Protein AF-A0A9X1ZF10-F1 (afdb_monomer_lite)

Radius of gyration: 17.62 Å; chains: 1; bounding box: 43×32×48 Å

pLDDT: mean 85.27, std 11.26, range [46.25, 98.25]

Structure (mmCIF, N/CA/C/O backbone):
data_AF-A0A9X1ZF10-F1
#
_entry.id   AF-A0A9X1ZF10-F1
#
loop_
_atom_site.group_PDB
_atom_site.id
_atom_site.type_symbol
_atom_site.label_atom_id
_atom_site.label_alt_id
_atom_site.label_comp_id
_atom_site.label_asym_id
_atom_site.label_entity_id
_atom_site.label_seq_id
_atom_site.pdbx_PDB_ins_code
_atom_site.Cartn_x
_atom_site.Cartn_y
_atom_site.Cartn_z
_atom_site.occupancy
_atom_site.B_iso_or_equiv
_atom_site.auth_seq_id
_atom_site.auth_comp_id
_atom_site.auth_asym_id
_atom_site.auth_atom_id
_atom_site.pdbx_PDB_model_num
ATOM 1 N N . MET A 1 1 ? 16.258 -14.616 -22.874 1.00 46.25 1 MET A N 1
ATOM 2 C CA . MET A 1 1 ? 15.932 -13.585 -21.873 1.00 46.25 1 MET A CA 1
ATOM 3 C C . MET A 1 1 ? 14.696 -14.076 -21.167 1.00 46.25 1 MET A C 1
ATOM 5 O O . MET A 1 1 ? 13.696 -14.271 -21.847 1.00 46.25 1 MET A O 1
ATOM 9 N N . ASP A 1 2 ? 14.789 -14.355 -19.871 1.00 54.66 2 ASP A N 1
ATOM 10 C CA . ASP A 1 2 ? 13.615 -14.694 -19.073 1.00 54.66 2 ASP A CA 1
ATOM 11 C C . ASP A 1 2 ? 12.713 -13.461 -19.046 1.00 54.66 2 ASP A C 1
ATOM 13 O O . ASP A 1 2 ? 13.038 -12.427 -18.465 1.00 54.66 2 ASP A O 1
ATOM 17 N N . THR A 1 3 ? 11.636 -13.515 -19.824 1.00 73.62 3 THR A N 1
ATOM 18 C CA . THR A 1 3 ? 10.728 -12.387 -19.992 1.00 73.62 3 THR A CA 1
ATOM 19 C C . THR A 1 3 ? 9.866 -12.269 -18.750 1.00 73.62 3 THR A C 1
ATOM 21 O O . THR A 1 3 ? 9.128 -13.199 -18.421 1.00 73.62 3 THR A O 1
ATOM 24 N N . ILE A 1 4 ? 9.932 -11.118 -18.087 1.00 83.00 4 ILE A N 1
ATOM 25 C CA . ILE A 1 4 ? 9.048 -10.788 -16.972 1.00 83.00 4 ILE A CA 1
ATOM 26 C C . ILE A 1 4 ? 7.598 -10.823 -17.482 1.00 83.00 4 ILE A C 1
ATOM 28 O O . ILE A 1 4 ? 7.283 -10.094 -18.432 1.00 83.00 4 ILE A O 1
ATOM 32 N N . PRO A 1 5 ? 6.712 -11.646 -16.891 1.00 82.94 5 PRO A N 1
ATOM 33 C CA . PRO A 1 5 ? 5.312 -11.678 -17.287 1.00 82.94 5 PRO A CA 1
ATOM 34 C C . PRO A 1 5 ? 4.647 -10.304 -17.151 1.00 82.94 5 PRO A C 1
ATOM 36 O O . PRO A 1 5 ? 4.963 -9.504 -16.269 1.00 82.94 5 PRO A O 1
ATOM 39 N N . GLU A 1 6 ? 3.703 -10.015 -18.041 1.00 83.94 6 GLU A N 1
ATOM 40 C CA . GLU A 1 6 ? 2.884 -8.813 -17.907 1.00 83.94 6 GLU A CA 1
ATOM 41 C C . GLU A 1 6 ? 2.004 -8.891 -16.662 1.00 83.94 6 GLU A C 1
ATOM 43 O O . GLU A 1 6 ? 1.495 -9.958 -16.321 1.00 83.94 6 GLU A O 1
ATOM 48 N N . GLY A 1 7 ? 1.831 -7.764 -15.977 1.00 77.25 7 GLY A N 1
ATOM 49 C CA . GLY A 1 7 ? 1.083 -7.706 -14.725 1.00 77.25 7 GLY A CA 1
ATOM 50 C C . GLY A 1 7 ? 1.857 -8.243 -13.520 1.00 77.25 7 GLY A C 1
ATOM 51 O O . GLY A 1 7 ? 1.321 -8.260 -12.413 1.00 77.25 7 GLY A O 1
ATOM 52 N N . THR A 1 8 ? 3.122 -8.655 -13.673 1.00 79.69 8 THR A N 1
ATOM 53 C CA . THR A 1 8 ? 3.958 -8.960 -12.508 1.00 79.69 8 THR A CA 1
ATOM 54 C C . THR A 1 8 ? 4.146 -7.696 -11.673 1.00 79.69 8 THR A C 1
ATOM 56 O O . THR A 1 8 ? 4.641 -6.677 -12.158 1.00 79.69 8 THR A O 1
ATOM 59 N N . VAL A 1 9 ? 3.749 -7.787 -10.403 1.00 81.94 9 VAL A N 1
ATOM 60 C CA . VAL A 1 9 ? 3.913 -6.735 -9.398 1.00 81.94 9 VAL A CA 1
ATOM 61 C C . VAL A 1 9 ? 5.180 -7.000 -8.594 1.00 81.94 9 VAL A C 1
ATOM 63 O O . VAL A 1 9 ? 5.419 -8.128 -8.150 1.00 81.94 9 VAL A O 1
ATOM 66 N N . PHE A 1 10 ? 5.955 -5.943 -8.382 1.00 83.69 10 PHE A N 1
ATOM 67 C CA . PHE A 1 10 ? 7.205 -5.956 -7.641 1.00 83.69 10 PHE A CA 1
ATOM 68 C C . PHE A 1 10 ? 7.126 -5.065 -6.408 1.00 83.69 10 PHE A C 1
ATOM 70 O O . PHE A 1 10 ? 6.557 -3.975 -6.444 1.00 83.69 10 PHE A O 1
ATOM 77 N N . GLU A 1 11 ? 7.748 -5.528 -5.335 1.00 81.88 11 GLU A N 1
ATOM 78 C CA . GLU A 1 11 ? 8.046 -4.789 -4.118 1.00 81.88 11 GLU A CA 1
ATOM 79 C C . GLU A 1 11 ? 9.422 -4.139 -4.266 1.00 81.88 11 GLU A C 1
ATOM 81 O O . GLU A 1 11 ? 10.428 -4.846 -4.301 1.00 81.88 11 GLU A O 1
ATOM 86 N N . ALA A 1 12 ? 9.472 -2.813 -4.379 1.00 85.25 12 ALA A N 1
ATOM 87 C CA . ALA A 1 12 ? 10.686 -2.069 -4.688 1.00 85.25 12 ALA A CA 1
ATOM 88 C C . ALA A 1 12 ? 11.130 -1.153 -3.550 1.00 85.25 12 ALA A C 1
ATOM 90 O O . ALA A 1 12 ? 10.312 -0.538 -2.861 1.00 85.25 12 ALA A O 1
ATOM 91 N N . PHE A 1 13 ? 12.442 -1.008 -3.404 1.00 85.38 13 PHE A N 1
ATOM 92 C CA . PHE A 1 13 ? 13.076 -0.093 -2.466 1.00 85.38 13 PHE A CA 1
ATOM 93 C C . PHE A 1 13 ? 14.122 0.726 -3.202 1.00 85.38 13 PHE A C 1
ATOM 95 O O . PHE A 1 13 ? 14.847 0.221 -4.059 1.00 85.38 13 PHE A O 1
ATOM 102 N N . ASN A 1 14 ? 14.228 1.986 -2.818 1.00 83.25 14 ASN A N 1
ATOM 103 C CA . ASN A 1 14 ? 15.333 2.830 -3.210 1.00 83.25 14 ASN A CA 1
ATOM 104 C C . ASN A 1 14 ? 16.561 2.479 -2.362 1.00 83.25 14 ASN A C 1
ATOM 106 O O . ASN A 1 14 ? 16.484 2.324 -1.140 1.00 83.25 14 ASN A O 1
ATOM 110 N N . ILE A 1 15 ? 17.691 2.320 -3.033 1.00 83.62 15 ILE A N 1
ATOM 111 C CA . ILE A 1 15 ? 18.972 1.935 -2.442 1.00 83.62 15 ILE A CA 1
ATOM 112 C C . ILE A 1 15 ? 19.794 3.186 -2.110 1.00 83.62 15 ILE A C 1
ATOM 114 O O . ILE A 1 15 ? 20.589 3.178 -1.176 1.00 83.62 15 ILE A O 1
ATOM 118 N N . SER A 1 16 ? 19.597 4.268 -2.862 1.00 80.19 16 SER A N 1
ATOM 119 C CA . SER A 1 16 ? 20.437 5.470 -2.812 1.00 80.19 16 SER A CA 1
ATOM 120 C C . SER A 1 16 ? 19.845 6.646 -2.030 1.00 80.19 16 SER A C 1
ATOM 122 O O . SER A 1 16 ? 20.599 7.520 -1.615 1.00 80.19 16 SER A O 1
ATOM 124 N N . SER A 1 17 ? 18.522 6.710 -1.849 1.00 76.19 17 SER A N 1
ATOM 125 C CA . SER A 1 17 ? 17.818 7.854 -1.248 1.00 76.19 17 SER A CA 1
ATOM 126 C C . SER A 1 17 ? 16.499 7.444 -0.579 1.00 76.19 17 SER A C 1
ATOM 128 O O . SER A 1 17 ? 15.921 6.402 -0.882 1.00 76.19 17 SER A O 1
ATOM 130 N N . GLU A 1 18 ? 15.988 8.275 0.331 1.00 72.38 18 GLU A N 1
ATOM 131 C CA . GLU A 1 18 ? 14.625 8.141 0.863 1.00 72.38 18 GLU A CA 1
ATOM 132 C C . GLU A 1 18 ? 13.549 8.554 -0.164 1.00 72.38 18 GLU A C 1
ATOM 134 O O . GLU A 1 18 ? 12.397 8.113 -0.083 1.00 72.38 18 GLU A O 1
ATOM 139 N N . THR A 1 19 ? 13.924 9.370 -1.154 1.00 78.94 19 THR A N 1
ATOM 140 C CA . THR A 1 19 ? 13.069 9.879 -2.238 1.00 78.94 19 THR A CA 1
ATOM 141 C C . THR A 1 19 ? 13.373 9.186 -3.564 1.00 78.94 19 THR A C 1
ATOM 143 O O . THR A 1 19 ? 14.482 8.718 -3.784 1.00 78.94 19 THR A O 1
ATOM 146 N N . TRP A 1 20 ? 12.387 9.103 -4.463 1.00 84.88 20 TRP A N 1
ATOM 147 C CA . TRP A 1 20 ? 12.526 8.491 -5.796 1.00 84.88 20 TRP A CA 1
ATOM 148 C C . TRP A 1 20 ? 12.720 9.562 -6.871 1.00 84.88 20 TRP A C 1
ATOM 150 O O . TRP A 1 20 ? 11.910 9.680 -7.789 1.00 84.88 20 TRP A O 1
ATOM 160 N N . ASP A 1 21 ? 13.772 10.357 -6.713 1.00 88.94 21 ASP A N 1
ATOM 161 C CA . ASP A 1 21 ? 14.115 11.430 -7.648 1.00 88.94 21 ASP A CA 1
ATOM 162 C C . ASP A 1 21 ? 15.051 10.912 -8.748 1.00 88.94 21 ASP A C 1
ATOM 164 O O . ASP A 1 21 ? 15.657 9.842 -8.605 1.00 88.94 21 ASP A O 1
ATOM 168 N N . ALA A 1 22 ? 15.190 11.675 -9.833 1.00 90.75 22 ALA A N 1
ATOM 169 C CA . ALA A 1 22 ? 16.096 11.363 -10.936 1.00 90.75 22 ALA A CA 1
ATOM 170 C C . ALA A 1 22 ? 17.512 10.994 -10.446 1.00 90.75 22 ALA A C 1
ATOM 172 O O . ALA A 1 22 ? 18.068 11.627 -9.548 1.00 90.75 22 ALA A O 1
ATOM 173 N N . GLY A 1 23 ? 18.082 9.932 -11.016 1.00 87.69 23 GLY A N 1
ATOM 174 C CA . GLY A 1 23 ? 19.373 9.362 -10.619 1.00 87.69 23 GLY A CA 1
ATOM 175 C C . GLY A 1 23 ? 19.314 8.385 -9.439 1.00 87.69 23 GLY A C 1
ATOM 176 O O . GLY A 1 23 ? 20.304 7.704 -9.162 1.00 87.69 23 GLY A O 1
ATOM 177 N N . SER A 1 24 ? 18.168 8.255 -8.764 1.00 89.62 24 SER A N 1
ATOM 178 C CA . SER A 1 24 ? 18.005 7.266 -7.698 1.00 89.62 24 SER A CA 1
ATOM 179 C C . SER A 1 24 ? 18.074 5.838 -8.228 1.00 89.62 24 SER A C 1
ATOM 181 O O . SER A 1 24 ? 17.494 5.532 -9.268 1.00 89.62 24 SER A O 1
ATOM 183 N N . HIS A 1 25 ? 18.720 4.953 -7.476 1.00 89.62 25 HIS A N 1
ATOM 184 C CA . HIS A 1 25 ? 18.827 3.525 -7.760 1.00 89.62 25 HIS A CA 1
ATOM 185 C C . HIS A 1 25 ? 17.837 2.731 -6.920 1.00 89.62 25 HIS A C 1
ATOM 187 O O . HIS A 1 25 ? 17.617 3.036 -5.746 1.00 89.62 25 HIS A O 1
ATOM 193 N N . TRP A 1 26 ? 17.267 1.684 -7.503 1.00 89.62 26 TRP A N 1
ATOM 194 C CA . TRP A 1 26 ? 16.277 0.848 -6.842 1.00 89.62 26 TRP A CA 1
ATOM 195 C C . TRP A 1 26 ? 16.484 -0.636 -7.144 1.00 89.62 26 TRP A C 1
ATOM 197 O O . TRP A 1 26 ? 17.019 -1.007 -8.188 1.00 89.62 26 TRP A O 1
ATOM 207 N N . SER A 1 27 ? 16.028 -1.478 -6.218 1.00 89.31 27 SER A N 1
ATOM 208 C CA . SER A 1 27 ? 15.909 -2.929 -6.386 1.00 89.31 27 SER A CA 1
ATOM 209 C C . SER A 1 27 ? 14.490 -3.342 -6.033 1.00 89.31 27 SER A C 1
ATOM 211 O O . SER A 1 27 ? 13.884 -2.778 -5.115 1.00 89.31 27 SER A O 1
ATOM 213 N N . ALA A 1 28 ? 13.938 -4.293 -6.777 1.00 86.62 28 ALA A N 1
ATOM 214 C CA . ALA A 1 28 ? 12.600 -4.801 -6.555 1.00 86.62 28 ALA A CA 1
ATOM 215 C C . ALA A 1 28 ? 12.526 -6.318 -6.694 1.00 86.62 28 ALA A C 1
ATOM 217 O O . ALA A 1 28 ? 13.177 -6.909 -7.549 1.00 86.62 28 ALA A O 1
ATOM 218 N N . SER A 1 29 ? 11.700 -6.947 -5.867 1.00 85.88 29 SER A N 1
ATOM 219 C CA . SER A 1 29 ? 11.422 -8.382 -5.922 1.00 85.88 29 SER A CA 1
ATOM 220 C C . SER A 1 29 ? 9.960 -8.619 -6.253 1.00 85.88 29 SER A C 1
ATOM 222 O O . SER A 1 29 ? 9.088 -7.958 -5.686 1.00 85.88 29 SER A O 1
ATOM 224 N N . SER A 1 30 ? 9.663 -9.572 -7.132 1.00 79.94 30 SER A N 1
ATOM 225 C CA . SER A 1 30 ? 8.287 -10.012 -7.354 1.00 79.94 30 SER A CA 1
ATOM 226 C C . SER A 1 30 ? 7.683 -10.543 -6.050 1.00 79.94 30 SER A C 1
ATOM 228 O O . SER A 1 30 ? 8.397 -10.994 -5.154 1.00 79.94 30 SER A O 1
ATOM 230 N N . ILE A 1 31 ? 6.356 -10.500 -5.922 1.00 7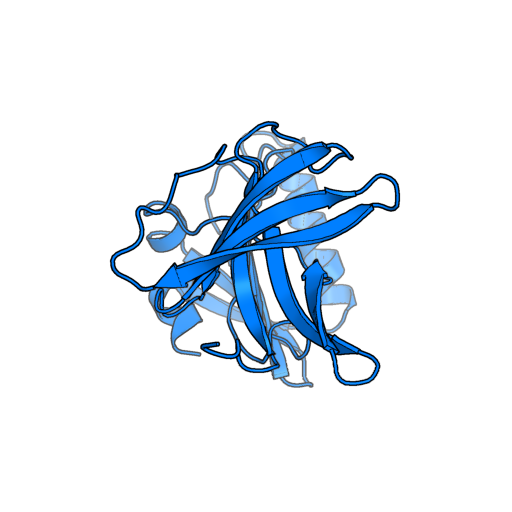3.25 31 ILE A N 1
ATOM 231 C CA . ILE A 1 31 ? 5.670 -10.912 -4.679 1.00 73.25 31 ILE A CA 1
ATOM 232 C C . ILE A 1 31 ? 5.952 -12.381 -4.306 1.00 73.25 31 ILE A C 1
ATOM 234 O O . ILE A 1 31 ? 6.082 -12.719 -3.130 1.00 73.25 31 ILE A O 1
ATOM 238 N N . ASP A 1 32 ? 6.077 -13.257 -5.302 1.00 68.38 32 ASP A N 1
ATOM 239 C CA . ASP A 1 32 ? 6.468 -14.665 -5.134 1.00 68.38 32 ASP A CA 1
ATOM 240 C C . ASP A 1 32 ? 7.984 -14.857 -4.933 1.00 68.38 32 ASP A C 1
ATOM 242 O O . ASP A 1 32 ? 8.458 -15.981 -4.765 1.00 68.38 32 ASP A O 1
ATOM 246 N N . LYS A 1 33 ? 8.741 -13.755 -4.924 1.00 66.75 33 LYS A N 1
ATOM 247 C CA . LYS A 1 33 ? 10.198 -13.672 -4.796 1.00 66.75 33 LYS A CA 1
ATOM 248 C C . LYS A 1 33 ? 10.962 -14.430 -5.875 1.00 66.75 33 LYS A C 1
ATOM 250 O O . LYS A 1 33 ? 12.125 -14.744 -5.660 1.00 66.75 33 LYS A O 1
ATOM 255 N N . MET A 1 34 ? 10.327 -14.754 -7.002 1.00 75.88 34 MET A N 1
ATOM 256 C CA . MET A 1 34 ? 10.942 -15.500 -8.106 1.00 75.88 34 MET A CA 1
ATOM 257 C C . MET A 1 34 ? 11.857 -14.631 -8.974 1.00 75.88 34 MET A C 1
ATOM 259 O O . MET A 1 34 ? 12.829 -15.143 -9.526 1.00 75.88 34 MET A O 1
ATOM 263 N N . ILE A 1 35 ? 11.541 -13.341 -9.095 1.00 82.62 35 ILE A N 1
ATOM 264 C CA . ILE A 1 35 ? 12.206 -12.399 -9.996 1.00 82.62 35 ILE A CA 1
ATOM 265 C C . ILE A 1 35 ? 12.717 -11.220 -9.175 1.00 82.62 35 ILE A C 1
ATOM 267 O O . ILE A 1 35 ? 11.964 -10.620 -8.405 1.00 82.62 35 ILE A O 1
ATOM 271 N N . ILE A 1 36 ? 13.980 -10.864 -9.375 1.00 84.81 36 ILE A N 1
ATOM 272 C CA . ILE A 1 36 ? 14.585 -9.642 -8.846 1.00 84.81 36 ILE A CA 1
ATOM 273 C C . ILE A 1 36 ? 14.912 -8.737 -10.030 1.00 84.81 36 ILE A C 1
ATOM 275 O O . ILE A 1 36 ? 15.395 -9.199 -11.058 1.00 84.81 36 ILE A O 1
ATOM 279 N N . ILE A 1 37 ? 14.633 -7.449 -9.902 1.00 88.12 37 ILE A N 1
ATOM 280 C CA . ILE A 1 37 ? 14.962 -6.438 -10.904 1.00 88.12 37 ILE A CA 1
ATOM 281 C C . ILE A 1 37 ? 15.652 -5.261 -10.236 1.00 88.12 37 ILE A C 1
ATOM 283 O O . ILE A 1 37 ? 15.329 -4.899 -9.106 1.00 88.12 37 ILE A O 1
ATOM 287 N N . GLU A 1 38 ? 16.584 -4.646 -10.948 1.00 90.44 38 GLU A N 1
ATOM 288 C CA . GLU A 1 38 ? 17.272 -3.442 -10.493 1.00 90.44 38 GLU A CA 1
ATOM 289 C C . GLU A 1 38 ? 17.267 -2.387 -11.583 1.00 90.44 38 GLU A C 1
ATOM 291 O O . GLU A 1 38 ? 17.229 -2.700 -12.777 1.00 90.44 38 GLU A O 1
ATOM 296 N N . GLY A 1 39 ? 17.321 -1.128 -11.169 1.00 91.19 39 GLY A N 1
ATOM 297 C CA . GLY A 1 39 ? 17.108 -0.020 -12.075 1.00 91.19 39 GLY A CA 1
ATOM 298 C C . GLY A 1 39 ? 17.449 1.341 -11.501 1.00 91.19 39 GLY A C 1
ATOM 299 O O . GLY A 1 39 ? 17.939 1.466 -10.376 1.00 91.19 39 GLY A O 1
ATOM 300 N N . SER A 1 40 ? 17.174 2.375 -12.292 1.00 91.94 40 SER A N 1
ATOM 301 C CA . SER A 1 40 ? 17.267 3.766 -11.860 1.00 91.94 40 SER A CA 1
ATOM 302 C C . SER A 1 40 ? 16.035 4.582 -12.260 1.00 91.94 40 SER A C 1
ATOM 304 O O . SER A 1 40 ? 15.191 4.140 -13.042 1.00 91.94 40 SER A O 1
ATOM 306 N N . VAL A 1 41 ? 15.880 5.752 -11.645 1.00 91.69 41 VAL A N 1
ATOM 307 C CA . VAL A 1 41 ? 14.869 6.754 -12.011 1.00 91.69 41 VAL A CA 1
ATOM 308 C C . VAL A 1 41 ? 15.505 7.728 -13.004 1.00 91.69 41 VAL A C 1
ATOM 310 O O . VAL A 1 41 ? 16.570 8.278 -12.722 1.00 91.69 41 VAL A O 1
ATOM 313 N N . LYS A 1 42 ? 14.884 7.939 -14.165 1.00 91.75 42 LYS A N 1
ATOM 314 C CA . LYS A 1 42 ? 15.333 8.913 -15.174 1.00 91.75 42 LYS A CA 1
ATOM 315 C C . LYS A 1 42 ? 14.921 10.343 -14.812 1.00 91.75 42 LYS A C 1
ATOM 317 O O . LYS A 1 42 ? 14.097 10.558 -13.928 1.00 91.75 42 LYS A O 1
ATOM 322 N N . ASP A 1 43 ? 15.436 11.315 -15.562 1.00 89.50 43 ASP A N 1
ATOM 323 C CA . ASP A 1 43 ? 15.094 12.740 -15.421 1.00 89.50 43 ASP A CA 1
ATOM 324 C C . ASP A 1 43 ? 13.592 13.020 -15.612 1.00 89.50 43 ASP A C 1
ATOM 326 O O . ASP A 1 43 ? 13.005 13.849 -14.915 1.00 89.50 43 ASP A O 1
ATOM 330 N N . ASP A 1 44 ? 12.934 12.275 -16.503 1.00 89.38 44 ASP A N 1
ATOM 331 C CA . ASP A 1 44 ? 11.483 12.337 -16.729 1.00 89.38 44 ASP A CA 1
ATOM 332 C C . ASP A 1 44 ? 10.661 11.545 -15.692 1.00 89.38 44 ASP A C 1
ATOM 334 O O . ASP A 1 44 ? 9.446 11.419 -15.831 1.00 89.38 44 ASP A O 1
ATOM 338 N N . HIS A 1 45 ? 11.312 11.031 -14.642 1.00 84.75 45 HIS A N 1
ATOM 339 C CA . HIS A 1 45 ? 10.754 10.177 -13.588 1.00 84.75 45 HIS A CA 1
ATOM 340 C C . HIS A 1 45 ? 10.260 8.797 -14.055 1.00 84.75 45 HIS A C 1
ATOM 342 O O . HIS A 1 45 ? 9.652 8.066 -13.267 1.00 84.75 45 HIS A O 1
ATOM 348 N N . SER A 1 46 ? 10.547 8.393 -15.297 1.00 89.00 46 SER A N 1
ATOM 349 C CA . SER A 1 46 ? 10.355 7.007 -15.735 1.00 89.00 46 SER A CA 1
ATOM 350 C C . SER A 1 46 ? 11.421 6.080 -15.139 1.00 89.00 46 SER A C 1
ATOM 352 O O . SER A 1 46 ? 12.485 6.519 -14.693 1.00 89.00 46 SER A O 1
ATOM 354 N N . LEU A 1 47 ? 11.135 4.778 -15.107 1.00 90.69 47 LEU A N 1
ATOM 355 C CA . LEU A 1 47 ? 12.025 3.768 -14.536 1.00 90.69 47 LEU A CA 1
ATOM 356 C C . LEU A 1 47 ? 12.801 3.049 -15.642 1.00 90.69 47 LEU A C 1
ATOM 358 O O . LEU A 1 47 ? 12.235 2.650 -16.659 1.00 90.69 47 LEU A O 1
ATOM 362 N N . THR A 1 48 ? 14.100 2.853 -15.440 1.00 89.81 48 THR A N 1
ATOM 363 C CA . THR A 1 48 ? 14.921 1.942 -16.250 1.00 89.81 48 THR A CA 1
ATOM 364 C C . THR A 1 48 ? 15.074 0.614 -15.547 1.00 89.81 48 THR A C 1
ATOM 366 O O . THR A 1 48 ? 15.227 0.573 -14.335 1.00 89.81 48 THR A O 1
ATOM 369 N N . MET A 1 49 ? 15.107 -0.474 -16.307 1.00 88.25 49 MET A N 1
ATOM 370 C CA . MET A 1 49 ? 15.532 -1.772 -15.801 1.00 88.25 49 MET A CA 1
ATOM 371 C C . MET A 1 49 ? 16.951 -2.035 -16.301 1.00 88.25 49 MET A C 1
ATOM 373 O O . MET A 1 49 ? 17.173 -2.180 -17.500 1.00 88.25 49 MET A O 1
ATOM 377 N N . ASN A 1 50 ? 17.905 -2.061 -15.377 1.00 82.19 50 ASN A N 1
ATOM 378 C CA . ASN A 1 50 ? 19.326 -2.235 -15.666 1.00 82.19 50 ASN A CA 1
ATOM 379 C C . ASN A 1 50 ? 19.755 -3.704 -15.527 1.00 82.19 50 ASN A C 1
ATOM 381 O O . ASN A 1 50 ? 20.681 -4.135 -16.210 1.00 82.19 50 ASN A O 1
ATOM 385 N N . ALA A 1 51 ? 19.085 -4.476 -14.663 1.00 79.50 51 ALA A N 1
ATOM 386 C CA . ALA A 1 51 ? 19.375 -5.892 -14.450 1.00 79.50 51 ALA A CA 1
ATOM 387 C C . ALA A 1 51 ? 18.117 -6.699 -14.089 1.00 79.50 51 ALA A C 1
ATOM 389 O O . ALA A 1 51 ? 17.180 -6.177 -13.483 1.00 79.50 51 ALA A O 1
ATOM 390 N N . ILE A 1 52 ? 18.138 -7.988 -14.445 1.00 78.75 52 ILE A N 1
ATOM 391 C CA . ILE A 1 52 ? 17.155 -9.001 -14.041 1.00 78.75 52 ILE A CA 1
ATOM 392 C C . ILE A 1 52 ? 17.927 -10.158 -13.403 1.00 78.75 52 ILE A C 1
ATOM 394 O O . ILE A 1 52 ? 18.880 -10.669 -13.992 1.00 78.75 52 ILE A O 1
ATOM 398 N N . GLY A 1 53 ? 17.506 -10.560 -12.211 1.00 77.00 53 GLY A N 1
ATOM 399 C CA . GLY A 1 53 ? 18.008 -11.704 -11.464 1.00 77.00 53 GLY A CA 1
ATOM 400 C C . GLY A 1 53 ? 16.885 -12.663 -11.070 1.00 77.00 53 GLY A C 1
ATOM 401 O O . GLY A 1 53 ? 15.696 -12.361 -11.187 1.00 77.00 53 GLY A O 1
ATOM 402 N N . ASP A 1 54 ? 17.276 -13.835 -10.588 1.00 71.50 54 ASP A N 1
ATOM 403 C CA . ASP A 1 54 ? 16.389 -14.884 -10.081 1.00 71.50 54 ASP A CA 1
ATOM 404 C C . ASP A 1 54 ? 16.437 -14.976 -8.541 1.00 71.50 54 ASP A C 1
ATOM 406 O O . ASP A 1 54 ? 17.093 -14.179 -7.867 1.00 71.50 54 ASP A O 1
ATOM 410 N N . GLN A 1 55 ? 15.792 -15.998 -7.968 1.00 60.56 55 GLN A N 1
ATOM 411 C CA . GLN A 1 55 ? 15.807 -16.283 -6.523 1.00 60.56 55 GLN A CA 1
ATOM 412 C C . GLN A 1 55 ? 17.204 -16.415 -5.895 1.00 60.56 55 GLN A C 1
ATOM 414 O O . GLN A 1 55 ? 17.332 -16.313 -4.674 1.00 60.56 55 GLN A O 1
ATOM 419 N N . LYS A 1 56 ? 18.241 -16.713 -6.689 1.00 59.28 56 LYS A N 1
ATOM 420 C CA . LYS A 1 56 ? 19.621 -16.871 -6.206 1.00 59.28 56 LYS A CA 1
ATOM 421 C C . LYS A 1 56 ? 20.378 -15.547 -6.186 1.00 59.28 56 LYS A C 1
ATOM 423 O O . LYS A 1 56 ? 21.486 -15.493 -5.652 1.00 59.28 56 LYS A O 1
ATOM 428 N N . SER A 1 57 ? 19.801 -14.496 -6.761 1.00 59.56 57 SER A N 1
ATOM 429 C CA . SER A 1 57 ? 20.389 -13.162 -6.787 1.00 59.56 57 SER A CA 1
ATOM 430 C C . SER A 1 57 ? 20.251 -12.500 -5.411 1.00 59.56 57 SER A C 1
ATOM 432 O O . SER A 1 57 ? 19.236 -12.640 -4.727 1.00 59.56 57 SER A O 1
ATOM 434 N N . ILE A 1 58 ? 21.302 -11.809 -4.963 1.00 58.66 58 ILE A N 1
ATOM 435 C CA . ILE A 1 58 ? 21.318 -11.156 -3.650 1.00 58.66 58 ILE A CA 1
ATOM 436 C C . ILE A 1 58 ? 20.385 -9.948 -3.712 1.00 58.66 58 ILE A C 1
ATOM 438 O O . ILE A 1 58 ? 20.690 -8.961 -4.371 1.00 58.66 58 ILE A O 1
ATOM 442 N N . PHE A 1 59 ? 19.262 -10.012 -2.999 1.00 60.50 59 PHE A N 1
ATOM 443 C CA . PHE A 1 59 ? 18.390 -8.857 -2.831 1.00 60.50 59 PHE A CA 1
ATOM 444 C C . PHE A 1 59 ? 19.071 -7.821 -1.930 1.00 60.50 59 PHE A C 1
ATOM 446 O O . PHE A 1 59 ? 19.201 -8.027 -0.717 1.00 60.50 59 PHE A O 1
ATOM 453 N N . VAL A 1 60 ? 19.519 -6.710 -2.514 1.00 63.62 60 VAL A N 1
ATOM 454 C CA . VAL A 1 60 ? 20.084 -5.592 -1.755 1.00 63.62 60 VAL A CA 1
ATOM 455 C C . VAL A 1 60 ? 18.936 -4.865 -1.060 1.00 63.62 60 VAL A C 1
ATOM 457 O O . VAL A 1 60 ? 18.152 -4.156 -1.686 1.00 63.62 60 VAL A O 1
ATOM 460 N N . GLY A 1 61 ? 18.807 -5.065 0.253 1.00 58.81 61 GLY A N 1
ATOM 461 C CA . GLY A 1 61 ? 17.811 -4.357 1.053 1.00 58.81 61 GLY A CA 1
ATOM 462 C C . GLY A 1 61 ? 18.025 -2.843 0.969 1.00 58.81 61 GLY A C 1
ATOM 463 O O . GLY A 1 61 ? 19.080 -2.351 1.359 1.00 58.81 61 GLY A O 1
ATOM 464 N N . GLY A 1 62 ? 17.033 -2.116 0.452 1.00 59.56 62 GLY A N 1
ATOM 465 C CA . GLY A 1 62 ? 17.070 -0.656 0.351 1.00 59.56 62 GLY A CA 1
ATOM 466 C C . GLY A 1 62 ? 16.648 0.066 1.637 1.00 59.56 62 GLY A C 1
ATOM 467 O O . GLY A 1 62 ? 16.378 -0.542 2.679 1.00 59.56 62 GLY A O 1
ATOM 468 N N . LEU A 1 63 ? 16.553 1.394 1.562 1.00 56.03 63 LEU A N 1
ATOM 469 C CA . LEU A 1 63 ? 16.108 2.242 2.668 1.00 56.03 63 LEU A CA 1
ATOM 470 C C . LEU A 1 63 ? 14.619 1.989 2.952 1.00 56.03 63 LEU A C 1
ATOM 472 O O . LEU A 1 63 ? 13.768 2.231 2.093 1.00 56.03 63 LEU A O 1
ATOM 476 N N . ARG A 1 64 ? 14.287 1.520 4.167 1.00 53.97 64 ARG A N 1
ATOM 477 C CA . ARG A 1 64 ? 12.928 1.071 4.560 1.00 53.97 64 ARG A CA 1
ATOM 478 C C . ARG A 1 64 ? 11.818 2.098 4.294 1.00 53.97 64 ARG A C 1
ATOM 480 O O . ARG A 1 64 ? 10.692 1.710 4.001 1.00 53.97 64 ARG A O 1
ATOM 487 N N . ASN A 1 65 ? 12.137 3.391 4.344 1.00 52.62 65 ASN A N 1
ATOM 488 C CA . ASN A 1 65 ? 11.179 4.485 4.143 1.00 52.62 65 ASN A CA 1
ATOM 489 C C . ASN A 1 65 ? 10.836 4.755 2.663 1.00 52.62 65 ASN A C 1
ATOM 491 O O . ASN A 1 65 ? 9.951 5.557 2.369 1.00 52.62 65 ASN A O 1
ATOM 495 N N . SER A 1 66 ? 11.497 4.073 1.725 1.00 52.56 66 SER A N 1
ATOM 496 C CA . SER A 1 66 ? 11.368 4.306 0.283 1.00 52.56 66 SER A CA 1
ATOM 497 C C . SER A 1 66 ? 10.539 3.239 -0.453 1.00 52.56 66 SER A C 1
ATOM 499 O O . SER A 1 66 ? 10.614 3.139 -1.672 1.00 52.56 66 SER A O 1
ATOM 501 N N . PHE A 1 67 ? 9.729 2.436 0.241 1.00 68.94 67 PHE A N 1
ATOM 502 C CA . PHE A 1 67 ? 8.991 1.333 -0.387 1.00 68.94 67 PHE A CA 1
ATOM 503 C C . PHE A 1 67 ? 7.980 1.807 -1.451 1.00 68.94 67 PHE A C 1
ATOM 505 O O . PHE A 1 67 ? 7.185 2.733 -1.226 1.00 68.94 67 PHE A O 1
ATOM 512 N N . ARG A 1 68 ? 7.997 1.171 -2.624 1.00 76.75 68 ARG A N 1
ATOM 513 C CA . ARG A 1 68 ? 7.048 1.378 -3.730 1.00 76.75 68 ARG A CA 1
ATOM 514 C C . ARG A 1 68 ? 6.652 0.034 -4.325 1.00 76.75 68 ARG A C 1
ATOM 516 O O . ARG A 1 68 ? 7.407 -0.925 -4.245 1.00 76.75 68 ARG A O 1
ATOM 523 N N . HIS A 1 69 ? 5.479 -0.013 -4.948 1.00 83.50 69 HIS A N 1
ATOM 524 C CA . HIS A 1 69 ? 5.149 -1.108 -5.849 1.00 83.50 69 HIS A CA 1
ATOM 525 C C . HIS A 1 69 ? 5.392 -0.672 -7.288 1.00 83.50 69 HIS A C 1
ATOM 527 O O . HIS A 1 69 ? 5.094 0.467 -7.663 1.00 83.50 69 HIS A O 1
ATOM 533 N N . LEU A 1 70 ? 5.943 -1.592 -8.070 1.00 87.00 70 LEU A N 1
ATOM 534 C CA . LEU A 1 70 ? 6.137 -1.443 -9.505 1.00 87.00 70 LEU A CA 1
ATOM 535 C C . LEU A 1 70 ? 5.330 -2.518 -10.231 1.00 87.00 70 LEU A C 1
ATOM 537 O O . LEU A 1 70 ? 5.071 -3.583 -9.668 1.00 87.00 70 LEU A O 1
ATOM 541 N N . ILE A 1 71 ? 4.938 -2.257 -11.471 1.00 86.00 71 ILE A N 1
ATOM 542 C CA . ILE A 1 71 ? 4.225 -3.217 -12.315 1.00 86.00 71 ILE A CA 1
ATOM 543 C C . ILE A 1 71 ? 4.895 -3.317 -13.681 1.00 86.00 71 ILE A C 1
ATOM 545 O O . ILE A 1 71 ? 5.281 -2.309 -14.268 1.00 86.00 71 ILE A O 1
ATOM 549 N N . CYS A 1 72 ? 5.027 -4.542 -14.183 1.00 86.50 72 CYS A N 1
ATOM 550 C CA . CYS A 1 72 ? 5.446 -4.794 -15.556 1.00 86.50 72 CYS A CA 1
ATOM 551 C C . CYS A 1 72 ? 4.252 -4.635 -16.507 1.00 86.50 72 CYS A C 1
ATOM 553 O O . CYS A 1 72 ? 3.245 -5.333 -16.355 1.00 86.50 72 CYS A O 1
ATOM 555 N N . ARG A 1 73 ? 4.362 -3.753 -17.502 1.00 85.44 73 ARG A N 1
ATOM 556 C CA . ARG A 1 73 ? 3.364 -3.562 -18.567 1.00 85.44 73 ARG A CA 1
ATOM 557 C C . ARG A 1 73 ? 3.977 -3.745 -19.944 1.00 85.44 73 ARG A C 1
ATOM 559 O O . ARG A 1 73 ? 5.179 -3.563 -20.114 1.00 85.44 73 ARG A O 1
ATOM 566 N N . SER A 1 74 ? 3.152 -4.108 -20.924 1.00 84.50 74 SER A N 1
ATOM 567 C CA . SER A 1 74 ? 3.547 -4.058 -22.332 1.00 84.50 74 SER A CA 1
ATOM 568 C C . SER A 1 74 ? 3.096 -2.736 -22.945 1.00 84.50 74 SER A C 1
ATOM 570 O O . SER A 1 74 ? 1.899 -2.475 -23.024 1.00 84.50 74 SER A O 1
ATOM 572 N N . ILE A 1 75 ? 4.043 -1.922 -23.400 1.00 78.88 75 ILE A N 1
ATOM 573 C CA . ILE A 1 75 ? 3.777 -0.658 -24.096 1.00 78.88 75 ILE A CA 1
ATOM 574 C C . ILE A 1 75 ? 4.472 -0.751 -25.446 1.00 78.88 75 ILE A C 1
ATOM 576 O O . ILE A 1 75 ? 5.665 -1.035 -25.502 1.00 78.88 75 ILE A O 1
ATOM 580 N N . ASP A 1 76 ? 3.707 -0.618 -26.529 1.00 82.75 76 ASP A N 1
ATOM 581 C CA . ASP A 1 76 ? 4.201 -0.742 -27.909 1.00 82.75 76 ASP A CA 1
ATOM 582 C C . ASP A 1 76 ? 4.984 -2.043 -28.188 1.00 82.75 76 ASP A C 1
ATOM 584 O O . ASP A 1 76 ? 5.888 -2.097 -29.015 1.00 82.75 76 ASP A O 1
ATOM 588 N N . GLY A 1 77 ? 4.616 -3.127 -27.493 1.00 76.94 77 GLY A N 1
ATOM 589 C CA . GLY A 1 77 ? 5.259 -4.440 -27.619 1.00 76.94 77 GLY A CA 1
ATOM 590 C C . GLY A 1 77 ? 6.500 -4.636 -26.742 1.00 76.94 77 GLY A C 1
ATOM 591 O O . GLY A 1 77 ? 6.983 -5.763 -26.634 1.00 76.94 77 GLY A O 1
ATOM 592 N N . GLU A 1 78 ? 6.965 -3.598 -26.046 1.00 82.12 78 GLU A N 1
ATOM 593 C CA . GLU A 1 78 ? 8.102 -3.665 -25.124 1.00 82.12 78 GLU A CA 1
ATOM 594 C C . GLU A 1 78 ? 7.646 -3.772 -23.666 1.00 82.12 78 GLU A C 1
ATOM 596 O O . GLU A 1 78 ? 6.642 -3.183 -23.260 1.00 82.12 78 GLU A O 1
ATOM 601 N N . LYS A 1 79 ? 8.383 -4.542 -22.855 1.00 83.06 79 LYS A N 1
ATOM 602 C CA . LYS A 1 79 ? 8.123 -4.643 -21.414 1.00 83.06 79 LYS A CA 1
ATOM 603 C C . LYS A 1 79 ? 8.742 -3.454 -20.691 1.00 83.06 79 LYS A C 1
ATOM 605 O O . LYS A 1 79 ? 9.955 -3.264 -20.739 1.00 83.06 79 LYS A O 1
ATOM 610 N N . GLN A 1 80 ? 7.907 -2.696 -19.994 1.00 88.56 80 GLN A N 1
ATOM 611 C CA . GLN A 1 80 ? 8.306 -1.543 -19.197 1.00 88.56 80 GLN A CA 1
ATOM 612 C C . GLN A 1 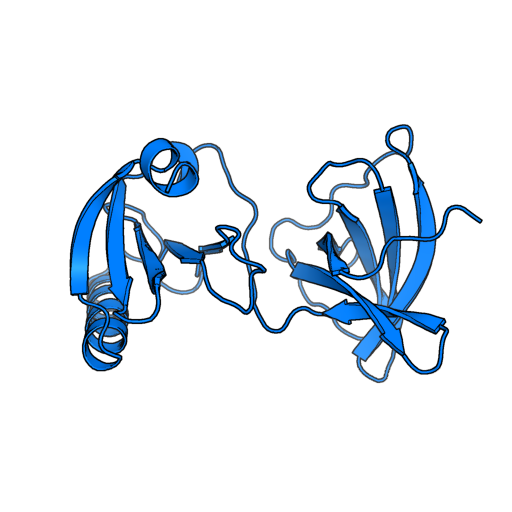80 ? 7.888 -1.733 -17.741 1.00 88.56 80 GLN A C 1
ATOM 614 O O . GLN A 1 80 ? 6.872 -2.365 -17.446 1.00 88.56 80 GLN A O 1
ATOM 619 N N . ILE A 1 81 ? 8.691 -1.187 -16.830 1.00 89.56 81 ILE A N 1
ATOM 620 C CA . ILE A 1 81 ? 8.388 -1.154 -15.403 1.00 89.56 81 ILE A CA 1
ATOM 621 C C . ILE A 1 81 ? 7.834 0.230 -15.080 1.00 89.56 81 ILE A C 1
ATOM 623 O O . ILE A 1 81 ? 8.491 1.238 -15.318 1.00 89.56 81 ILE A O 1
ATOM 627 N N . GLU A 1 82 ? 6.631 0.278 -14.522 1.00 89.19 82 GLU A N 1
ATOM 628 C CA . GLU A 1 82 ? 5.973 1.521 -14.121 1.00 89.19 82 GLU A CA 1
ATOM 629 C C . GLU A 1 82 ? 5.724 1.542 -12.616 1.00 89.19 82 GLU A C 1
ATOM 631 O O . GLU A 1 82 ? 5.537 0.501 -11.981 1.00 89.19 82 GLU A O 1
ATOM 636 N N . PHE A 1 83 ? 5.646 2.740 -12.036 1.00 85.31 83 PHE A N 1
ATOM 637 C CA . PHE A 1 83 ? 5.082 2.894 -10.700 1.00 85.31 83 PHE A CA 1
ATOM 638 C C . PHE A 1 83 ? 3.608 2.490 -10.698 1.00 85.31 83 PHE A C 1
ATOM 640 O O . PHE A 1 83 ? 2.823 2.937 -11.536 1.00 85.31 83 PHE A O 1
ATOM 647 N N . THR A 1 84 ? 3.185 1.717 -9.700 1.00 80.69 84 THR A N 1
ATOM 648 C CA . THR A 1 84 ? 1.752 1.497 -9.490 1.00 80.69 84 THR A CA 1
ATOM 649 C C . THR A 1 84 ? 1.073 2.774 -8.995 1.00 80.69 84 THR A C 1
ATOM 651 O O . THR A 1 84 ? 1.646 3.550 -8.230 1.00 80.69 84 THR A O 1
ATOM 654 N N . HIS A 1 85 ? -0.205 2.958 -9.336 1.00 71.88 85 HIS A N 1
ATOM 655 C CA . HIS A 1 85 ? -1.006 4.107 -8.882 1.00 71.88 85 HIS A CA 1
ATOM 656 C C . HIS A 1 85 ? -1.292 4.129 -7.372 1.00 71.88 85 HIS A C 1
ATOM 658 O O . HIS A 1 85 ? -1.880 5.085 -6.863 1.00 71.88 85 HIS A O 1
ATOM 664 N N . TYR A 1 86 ? -0.912 3.080 -6.647 1.00 69.00 86 TYR A N 1
ATOM 665 C CA . TYR A 1 86 ? -1.052 2.992 -5.205 1.00 69.00 86 TYR A CA 1
ATOM 666 C C . TYR A 1 86 ? 0.316 2.881 -4.529 1.00 69.00 86 TYR A C 1
ATOM 668 O O . TYR A 1 86 ? 1.271 2.332 -5.075 1.00 69.00 86 TYR A O 1
ATOM 676 N N . ARG A 1 87 ? 0.399 3.412 -3.308 1.00 68.38 87 ARG A N 1
ATOM 677 C CA . ARG A 1 87 ? 1.542 3.215 -2.414 1.00 68.38 87 ARG A CA 1
ATOM 678 C C . ARG A 1 87 ? 1.204 2.121 -1.419 1.00 68.38 87 ARG A C 1
ATOM 680 O O . ARG A 1 87 ? 0.049 1.957 -1.035 1.00 68.38 87 ARG A O 1
ATOM 687 N N . ALA A 1 88 ? 2.229 1.415 -0.986 1.00 75.00 88 ALA A N 1
ATOM 688 C CA . ALA A 1 88 ? 2.127 0.453 0.089 1.00 75.00 88 ALA A CA 1
ATOM 689 C C . ALA A 1 88 ? 3.268 0.671 1.077 1.00 75.00 88 ALA A C 1
ATOM 691 O O . ALA A 1 88 ? 4.151 1.487 0.815 1.00 75.00 88 ALA A O 1
ATOM 692 N N . SER A 1 89 ? 3.258 -0.078 2.169 1.00 78.00 89 SER A N 1
ATOM 693 C CA . SER A 1 89 ? 4.359 -0.200 3.115 1.00 78.00 89 SER A CA 1
ATOM 694 C C . SER A 1 89 ? 4.723 -1.672 3.265 1.00 78.00 89 SER A C 1
ATOM 696 O O . SER A 1 89 ? 3.867 -2.551 3.132 1.00 78.00 89 SER A O 1
ATOM 698 N N . GLN A 1 90 ? 5.990 -1.941 3.574 1.00 72.25 90 GLN A N 1
ATOM 699 C CA . GLN A 1 90 ? 6.437 -3.290 3.891 1.00 72.25 90 GLN A CA 1
ATOM 700 C C . GLN A 1 90 ? 5.678 -3.824 5.116 1.00 72.25 90 GLN A C 1
ATOM 702 O O . GLN A 1 90 ? 5.529 -3.147 6.135 1.00 72.25 90 GLN A O 1
ATOM 707 N N . ILE A 1 91 ? 5.205 -5.066 5.037 1.00 79.06 91 ILE A N 1
ATOM 708 C CA . ILE A 1 91 ? 4.468 -5.693 6.137 1.00 79.06 91 ILE A CA 1
ATOM 709 C C . ILE A 1 91 ? 5.453 -6.167 7.213 1.00 79.06 91 ILE A C 1
ATOM 711 O O . ILE A 1 91 ? 6.264 -7.064 6.977 1.00 79.06 91 ILE A O 1
ATOM 715 N N . THR A 1 92 ? 5.355 -5.602 8.417 1.00 82.88 92 THR A N 1
ATOM 716 C CA . THR A 1 92 ? 6.189 -5.957 9.572 1.00 82.88 92 THR A CA 1
ATOM 717 C C . THR A 1 92 ? 5.514 -7.015 10.454 1.00 82.88 92 THR A C 1
ATOM 719 O O . THR A 1 92 ? 4.340 -7.354 10.287 1.00 82.88 92 THR A O 1
ATOM 722 N N . ASN A 1 93 ? 6.250 -7.553 11.433 1.00 83.75 93 ASN A N 1
ATOM 723 C CA . ASN A 1 93 ? 5.674 -8.448 12.443 1.00 83.75 93 ASN A CA 1
ATOM 724 C C . ASN A 1 93 ? 4.704 -7.734 13.394 1.00 83.75 93 ASN A C 1
ATOM 726 O O . ASN A 1 93 ? 3.874 -8.402 14.005 1.00 83.75 93 ASN A O 1
ATOM 730 N N . GLU A 1 94 ? 4.806 -6.412 13.532 1.00 89.56 94 GLU A N 1
ATOM 731 C CA . GLU A 1 94 ? 3.871 -5.615 14.328 1.00 89.56 94 GLU A CA 1
ATOM 732 C C . GLU A 1 94 ? 2.528 -5.521 13.612 1.00 89.56 94 GLU A C 1
ATOM 734 O O . GLU A 1 94 ? 1.514 -5.877 14.204 1.00 89.56 94 GLU A O 1
ATOM 739 N N . HIS A 1 95 ? 2.529 -5.221 12.308 1.00 91.31 95 HIS A N 1
ATOM 740 C CA . HIS A 1 95 ? 1.312 -5.201 11.484 1.00 91.31 95 HIS A CA 1
ATOM 741 C C . HIS A 1 95 ? 0.525 -6.512 11.567 1.00 91.31 95 HIS A C 1
ATOM 743 O O . HIS A 1 95 ? -0.694 -6.515 11.712 1.00 91.31 95 HIS A O 1
ATOM 749 N N . LYS A 1 96 ? 1.230 -7.648 11.562 1.00 90.69 96 LYS A N 1
ATOM 750 C CA . LYS A 1 96 ? 0.615 -8.983 11.657 1.00 90.69 96 LYS A CA 1
ATOM 751 C C . LYS A 1 96 ? -0.093 -9.256 12.989 1.00 90.69 96 LYS A C 1
ATOM 753 O O . LYS A 1 96 ? -0.878 -10.200 13.061 1.00 90.69 96 LYS A O 1
ATOM 758 N N . LYS A 1 97 ? 0.192 -8.476 14.035 1.00 93.56 97 LYS A N 1
ATOM 759 C CA . LYS A 1 97 ? -0.415 -8.597 15.371 1.00 93.56 97 LYS A CA 1
ATOM 760 C C . LYS A 1 97 ? -1.596 -7.647 15.577 1.00 93.56 97 LYS A C 1
ATOM 762 O O . LYS A 1 97 ? -2.267 -7.757 16.598 1.00 93.56 97 LYS A O 1
ATOM 767 N N . LEU A 1 98 ? -1.840 -6.726 14.643 1.00 94.81 98 LEU A N 1
ATOM 768 C CA . LEU A 1 98 ? -2.903 -5.735 14.769 1.00 94.81 98 LEU A CA 1
ATOM 769 C C . LEU A 1 98 ? -4.283 -6.345 14.497 1.00 94.81 98 LEU A C 1
ATOM 771 O O . LEU A 1 98 ? -4.450 -7.266 13.686 1.00 94.81 98 LEU A O 1
ATOM 775 N N . ASN A 1 99 ? -5.272 -5.771 15.177 1.00 96.50 99 ASN A N 1
ATOM 776 C CA . ASN A 1 99 ? -6.674 -5.875 14.804 1.00 96.50 99 ASN A CA 1
ATOM 777 C C . ASN A 1 99 ? -7.015 -4.730 13.860 1.00 96.50 99 ASN A C 1
ATOM 779 O O . ASN A 1 99 ? -6.389 -3.674 13.897 1.00 96.50 99 ASN A O 1
ATOM 783 N N . TYR A 1 100 ? -8.003 -4.949 13.012 1.00 97.62 100 TYR A N 1
ATOM 784 C CA . TYR A 1 100 ? -8.396 -4.017 11.979 1.00 97.62 100 TYR A CA 1
ATOM 785 C C . TYR A 1 100 ? -9.914 -3.951 11.883 1.00 97.62 100 TYR A C 1
ATOM 787 O O . TYR A 1 100 ? -10.579 -4.984 11.795 1.00 97.62 100 TYR A O 1
ATOM 795 N N . LEU A 1 101 ? -10.445 -2.737 11.782 1.00 97.94 101 LEU A N 1
ATOM 796 C CA . LEU A 1 101 ? -11.823 -2.499 11.375 1.00 97.94 101 LEU A CA 1
ATOM 797 C C . LEU A 1 101 ? -11.922 -2.698 9.865 1.00 97.94 101 LEU A C 1
ATOM 799 O O . LEU A 1 101 ? -11.339 -1.924 9.103 1.00 97.94 101 LEU A O 1
ATOM 803 N N . LEU A 1 102 ? -12.640 -3.730 9.437 1.00 98.00 102 LEU A N 1
ATOM 804 C CA . LEU A 1 102 ? -12.897 -4.042 8.040 1.00 98.00 102 LEU A CA 1
ATOM 805 C C . LEU A 1 102 ? -14.168 -3.347 7.564 1.00 98.00 102 LEU A C 1
ATOM 807 O O . LEU A 1 102 ? -15.243 -3.506 8.137 1.00 98.00 102 LEU A O 1
ATOM 811 N N . TYR A 1 103 ? -14.043 -2.649 6.446 1.00 98.12 103 TYR A N 1
ATOM 812 C CA . TYR A 1 103 ? -15.134 -2.034 5.725 1.00 98.12 103 TYR A CA 1
ATOM 813 C C . TYR A 1 103 ? -15.250 -2.608 4.314 1.00 98.12 103 TYR A C 1
ATOM 815 O O . TYR A 1 103 ? -14.252 -2.802 3.608 1.00 98.12 103 TYR A O 1
ATOM 823 N N . VAL A 1 104 ? -16.486 -2.808 3.870 1.00 97.62 104 VAL A N 1
ATOM 824 C CA . VAL A 1 104 ? -16.816 -3.388 2.567 1.00 97.62 104 VAL A CA 1
ATOM 825 C C . VAL A 1 104 ? -17.709 -2.426 1.790 1.00 97.62 104 VAL A C 1
ATOM 827 O O . VAL A 1 104 ? -18.674 -1.865 2.312 1.00 97.62 104 VAL A O 1
ATOM 830 N N . HIS A 1 105 ? -17.366 -2.210 0.525 1.00 97.81 105 HIS A N 1
ATOM 831 C CA . HIS A 1 105 ? -18.179 -1.464 -0.429 1.00 97.81 105 HIS A CA 1
ATOM 832 C C . HIS A 1 105 ? -19.095 -2.433 -1.202 1.00 97.81 105 HIS A C 1
ATOM 834 O O . HIS A 1 105 ? -18.644 -3.534 -1.530 1.00 97.81 105 HIS A O 1
ATOM 840 N N . PRO A 1 106 ? -20.321 -2.038 -1.601 1.00 96.50 106 PRO A N 1
ATOM 841 C CA . PRO A 1 106 ? -21.233 -2.901 -2.367 1.00 96.50 106 PRO A CA 1
ATOM 842 C C . PRO A 1 106 ? -20.656 -3.464 -3.674 1.00 96.50 106 PRO A C 1
ATOM 844 O O . PRO A 1 106 ? -21.084 -4.508 -4.147 1.00 96.50 106 PRO A O 1
ATOM 847 N N . THR A 1 107 ? -19.650 -2.802 -4.250 1.00 94.94 107 THR A N 1
ATOM 848 C CA . THR A 1 107 ? -18.942 -3.278 -5.454 1.00 94.94 107 THR A CA 1
ATOM 849 C C . THR A 1 107 ? -17.850 -4.316 -5.149 1.00 94.94 107 THR A C 1
ATOM 851 O O . THR A 1 107 ? -16.990 -4.545 -5.990 1.00 94.94 107 THR A O 1
ATOM 854 N N . GLY A 1 108 ? -17.777 -4.852 -3.928 1.00 92.31 108 GLY A N 1
ATOM 855 C CA . GLY A 1 108 ? -16.773 -5.841 -3.513 1.00 92.31 108 GLY A CA 1
ATOM 856 C C . GLY A 1 108 ? -15.404 -5.273 -3.113 1.00 92.31 108 GLY A C 1
ATOM 857 O O . GLY A 1 108 ? -14.535 -6.032 -2.687 1.00 92.31 108 GLY A O 1
ATOM 858 N N . LYS A 1 109 ? -15.198 -3.950 -3.195 1.00 94.69 109 LYS A N 1
ATOM 859 C CA . LYS A 1 109 ? -13.959 -3.301 -2.725 1.00 94.69 109 LYS A CA 1
ATOM 860 C C . LYS A 1 109 ? -13.880 -3.401 -1.205 1.00 94.69 109 LYS A C 1
ATOM 862 O O . LYS A 1 109 ? -14.866 -3.127 -0.520 1.00 94.69 109 LYS A O 1
ATOM 867 N N . LYS A 1 110 ? -12.706 -3.738 -0.676 1.00 97.25 110 LYS A N 1
ATOM 868 C CA . LYS A 1 110 ? -12.475 -3.870 0.767 1.00 97.25 110 LYS A CA 1
ATOM 869 C C . LYS A 1 110 ? -11.428 -2.869 1.237 1.00 97.25 110 LYS A C 1
ATOM 871 O O . LYS A 1 110 ? -10.443 -2.597 0.547 1.00 97.25 110 LYS A O 1
ATOM 876 N N . TRP A 1 111 ? -11.650 -2.307 2.414 1.00 97.38 111 TRP A N 1
ATOM 877 C CA . TRP A 1 111 ? -10.740 -1.380 3.074 1.00 97.38 111 TRP A CA 1
ATOM 878 C C . TRP A 1 111 ? -10.734 -1.686 4.563 1.00 97.38 111 TRP A C 1
ATOM 880 O O . TRP A 1 111 ? -11.789 -1.834 5.159 1.00 97.38 111 TRP A O 1
ATOM 890 N N . ALA A 1 112 ? -9.563 -1.782 5.164 1.00 97.69 112 ALA A N 1
ATOM 891 C CA . ALA A 1 112 ? -9.397 -2.054 6.575 1.00 97.69 112 ALA A CA 1
ATOM 892 C C . ALA A 1 112 ? -8.465 -1.016 7.198 1.00 97.69 112 ALA A C 1
ATOM 894 O O . ALA A 1 112 ? -7.573 -0.496 6.529 1.00 97.69 112 ALA A O 1
ATOM 895 N N . ILE A 1 113 ? -8.658 -0.705 8.472 1.00 97.69 113 ILE A N 1
ATOM 896 C CA . ILE A 1 113 ? -7.811 0.233 9.215 1.00 97.69 113 ILE A CA 1
ATOM 897 C C . ILE A 1 113 ? -7.482 -0.347 10.581 1.00 97.69 113 ILE A C 1
ATOM 899 O O . ILE A 1 113 ? -8.362 -0.893 11.239 1.00 97.69 113 ILE A O 1
ATOM 903 N N . ALA A 1 114 ? -6.213 -0.274 10.973 1.00 96.69 114 ALA A N 1
ATOM 904 C CA . ALA A 1 114 ? -5.751 -0.860 12.217 1.00 96.69 114 ALA A CA 1
ATOM 905 C C . ALA A 1 114 ? -6.351 -0.146 13.430 1.00 96.69 114 ALA A C 1
ATOM 907 O O . ALA A 1 114 ? -6.495 1.081 13.456 1.00 96.69 114 ALA A O 1
ATOM 908 N N . GLU A 1 115 ? -6.636 -0.946 14.446 1.00 92.06 115 GLU A N 1
ATOM 909 C CA . GLU A 1 115 ? -6.970 -0.514 15.790 1.00 92.06 115 GLU A CA 1
ATOM 910 C C . GLU A 1 115 ? -5.702 -0.556 16.647 1.00 92.06 115 GLU A C 1
ATOM 912 O O . GLU A 1 115 ? -4.925 -1.510 16.576 1.00 92.06 115 GLU A O 1
ATOM 917 N N . ASN A 1 116 ? -5.514 0.463 17.488 1.00 84.75 116 ASN A N 1
ATOM 918 C CA . ASN A 1 116 ? -4.462 0.502 18.510 1.00 84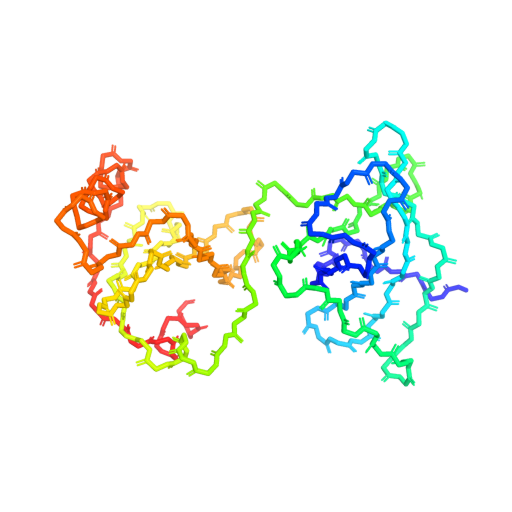.75 116 ASN A CA 1
ATOM 919 C C . ASN A 1 116 ? -3.024 0.412 17.959 1.00 84.75 116 ASN A C 1
ATOM 921 O O . ASN A 1 116 ? -2.211 -0.384 18.428 1.00 84.75 116 ASN A O 1
ATOM 925 N N . HIS A 1 117 ? -2.701 1.259 16.982 1.00 91.62 117 HIS A N 1
ATOM 926 C CA . HIS A 1 117 ? -1.335 1.486 16.504 1.00 91.62 117 HIS A CA 1
ATOM 927 C C . HIS A 1 117 ? -0.937 2.952 16.727 1.00 91.62 117 HIS A C 1
ATOM 929 O O . HIS A 1 117 ? -1.804 3.817 16.812 1.00 91.62 117 HIS A O 1
ATOM 935 N N . THR A 1 118 ? 0.360 3.256 16.803 1.00 92.56 118 THR A N 1
ATOM 936 C CA . THR A 1 118 ? 0.853 4.640 16.976 1.00 92.56 118 THR A CA 1
ATOM 937 C C . THR A 1 118 ? 0.764 5.467 15.693 1.00 92.56 118 THR A C 1
ATOM 939 O O . THR A 1 118 ? 0.866 6.690 15.732 1.00 92.56 118 THR A O 1
ATOM 942 N N . LYS A 1 119 ? 0.551 4.809 14.552 1.00 93.75 119 LYS A N 1
ATOM 943 C CA . LYS A 1 119 ? 0.425 5.397 13.210 1.00 93.75 119 LYS A CA 1
ATOM 944 C C . LYS A 1 119 ? -0.846 4.925 12.524 1.00 93.75 119 LYS A C 1
ATOM 946 O O . LYS A 1 119 ? -1.357 3.848 12.829 1.00 93.75 119 LYS A O 1
ATOM 951 N N . VAL A 1 120 ? -1.322 5.691 11.543 1.00 93.06 120 VAL A N 1
ATOM 952 C CA . VAL A 1 120 ? -2.434 5.256 10.687 1.00 93.06 120 VAL A CA 1
ATOM 953 C C . VAL A 1 120 ? -1.947 4.140 9.767 1.00 93.06 120 VAL A C 1
ATOM 955 O O . VAL A 1 120 ? -1.187 4.392 8.834 1.00 93.06 120 VAL A O 1
ATOM 958 N N . VAL A 1 121 ? -2.426 2.921 10.003 1.00 94.19 121 VAL A N 1
ATOM 959 C CA . VAL A 1 121 ? -2.165 1.751 9.157 1.00 94.19 121 VAL A CA 1
ATOM 960 C C . VAL A 1 121 ? -3.470 1.327 8.502 1.00 94.19 121 VAL A C 1
ATOM 962 O O . VAL A 1 121 ? -4.453 1.047 9.185 1.00 94.19 121 VAL A O 1
ATOM 965 N N . VAL A 1 122 ? -3.491 1.265 7.176 1.00 94.69 122 VAL A N 1
ATOM 966 C CA . VAL A 1 122 ? -4.649 0.840 6.387 1.00 94.69 122 VAL A CA 1
ATOM 967 C C . VAL A 1 122 ? -4.282 -0.334 5.497 1.00 94.69 122 VAL A C 1
ATOM 969 O O . VAL A 1 122 ? -3.151 -0.451 5.043 1.00 94.69 122 VAL A O 1
ATOM 972 N N . MET A 1 123 ? -5.253 -1.184 5.203 1.00 94.12 123 MET A N 1
ATOM 973 C CA . MET A 1 123 ? -5.164 -2.193 4.159 1.00 94.12 123 MET A CA 1
ATOM 974 C C . MET A 1 123 ? -6.291 -1.981 3.152 1.00 94.12 123 MET A C 1
ATOM 976 O O . MET A 1 123 ? -7.375 -1.523 3.507 1.00 94.12 123 MET A O 1
ATOM 980 N N . PHE A 1 124 ? -6.070 -2.290 1.883 1.00 92.94 124 PHE A N 1
ATOM 981 C CA . PHE A 1 124 ? -7.114 -2.211 0.865 1.00 92.94 124 PHE A CA 1
ATOM 982 C C . PHE A 1 124 ? -6.956 -3.302 -0.184 1.00 92.94 124 PHE A C 1
ATOM 984 O O . PHE A 1 124 ? -5.853 -3.773 -0.450 1.00 92.94 124 PHE A O 1
ATOM 991 N N . LYS A 1 125 ? -8.091 -3.701 -0.754 1.00 91.31 125 LYS A N 1
ATOM 992 C CA . LYS A 1 125 ? -8.207 -4.694 -1.818 1.00 91.31 125 LYS A CA 1
ATOM 993 C C . LYS A 1 125 ? -9.270 -4.220 -2.801 1.00 91.31 125 LYS A C 1
ATOM 995 O O . LYS A 1 125 ? -10.435 -4.049 -2.431 1.00 91.31 125 LYS A O 1
ATOM 1000 N N . ASN A 1 126 ? -8.862 -3.938 -4.031 1.00 87.88 126 ASN A N 1
ATOM 1001 C CA . ASN A 1 126 ? -9.732 -3.443 -5.095 1.00 87.88 126 ASN A CA 1
ATOM 1002 C C . ASN A 1 126 ? -9.156 -3.809 -6.477 1.00 87.88 126 ASN A C 1
ATOM 1004 O O . ASN A 1 126 ? -8.162 -4.525 -6.574 1.00 87.88 126 ASN A O 1
ATOM 1008 N N . ASP A 1 127 ? -9.776 -3.293 -7.537 1.00 82.94 127 ASP A N 1
ATOM 1009 C CA . ASP A 1 127 ? -9.349 -3.536 -8.922 1.00 82.94 127 ASP A CA 1
ATOM 1010 C C . ASP A 1 127 ? -7.939 -2.997 -9.215 1.00 82.94 127 ASP A C 1
ATOM 1012 O O . ASP A 1 127 ? -7.254 -3.510 -10.084 1.00 82.94 127 ASP A O 1
ATOM 1016 N N . GLN A 1 128 ? -7.478 -1.977 -8.480 1.00 75.06 128 GLN A N 1
ATOM 1017 C CA . GLN A 1 128 ? -6.132 -1.424 -8.653 1.00 75.06 128 GLN A CA 1
ATOM 1018 C C . GLN A 1 128 ? -5.058 -2.331 -8.058 1.00 75.06 128 GLN A C 1
ATOM 1020 O O . GLN A 1 128 ? -3.904 -2.204 -8.439 1.00 75.06 128 GLN A O 1
ATOM 1025 N N . THR A 1 129 ? -5.414 -3.194 -7.105 1.00 76.81 129 THR A N 1
ATOM 1026 C CA . THR A 1 129 ? -4.484 -4.114 -6.441 1.00 76.81 129 THR A CA 1
ATOM 1027 C C . THR A 1 129 ? -4.568 -5.532 -7.002 1.00 76.81 129 THR A C 1
ATOM 1029 O O . THR A 1 129 ? -4.103 -6.467 -6.348 1.00 76.81 129 THR A O 1
ATOM 1032 N N . ASP A 1 130 ? -5.216 -5.718 -8.158 1.00 75.69 130 ASP A N 1
ATOM 1033 C CA . ASP A 1 130 ? -5.515 -7.023 -8.761 1.00 75.69 130 ASP A CA 1
ATOM 1034 C C . ASP A 1 130 ? -6.159 -7.999 -7.762 1.00 75.69 130 ASP A C 1
ATOM 1036 O O . ASP A 1 130 ? -5.830 -9.185 -7.686 1.00 75.69 130 ASP A O 1
ATOM 1040 N N . GLY A 1 131 ? -7.045 -7.479 -6.904 1.00 78.69 131 GLY A N 1
ATOM 1041 C CA . GLY A 1 131 ? -7.714 -8.273 -5.873 1.00 78.69 131 GLY A CA 1
ATOM 1042 C C . GLY A 1 131 ? -6.800 -8.750 -4.736 1.00 78.69 131 GLY A C 1
ATOM 1043 O O . GLY A 1 131 ? -7.223 -9.576 -3.922 1.00 78.69 131 GLY A O 1
ATOM 1044 N N . ARG A 1 132 ? -5.573 -8.232 -4.622 1.00 81.69 132 ARG A N 1
ATOM 1045 C CA . ARG A 1 132 ? -4.656 -8.513 -3.506 1.00 81.69 132 ARG A CA 1
ATOM 1046 C C . ARG A 1 132 ? -4.828 -7.492 -2.389 1.00 81.69 132 ARG A C 1
ATOM 1048 O O . ARG A 1 132 ? -5.188 -6.341 -2.628 1.00 81.69 132 ARG A O 1
ATOM 1055 N N . TRP A 1 133 ? -4.564 -7.914 -1.156 1.00 87.88 133 TRP A N 1
ATOM 1056 C CA . TRP A 1 133 ? -4.500 -7.003 -0.018 1.00 87.88 133 TRP A CA 1
ATOM 1057 C C . TRP A 1 133 ? -3.176 -6.249 -0.014 1.00 87.88 133 TRP A C 1
ATOM 1059 O O . TRP A 1 133 ? -2.111 -6.857 -0.053 1.00 87.88 133 TRP A O 1
ATOM 1069 N N . VAL A 1 134 ? -3.260 -4.927 0.081 1.00 85.62 134 VAL A N 1
ATOM 1070 C CA . VAL A 1 134 ? -2.107 -4.029 0.138 1.00 85.62 134 VAL A CA 1
ATOM 1071 C C . VAL A 1 134 ? -2.185 -3.210 1.415 1.00 85.62 134 VAL A C 1
ATOM 1073 O O . VAL A 1 134 ? -3.234 -2.643 1.709 1.00 85.62 134 VAL A O 1
ATOM 1076 N N . LEU A 1 135 ? -1.088 -3.152 2.172 1.00 89.69 135 LEU A N 1
ATOM 1077 C CA . LEU A 1 135 ? -0.968 -2.358 3.395 1.00 89.69 135 LEU A CA 1
ATOM 1078 C C . LEU A 1 135 ? -0.309 -1.015 3.087 1.00 89.69 135 LEU A C 1
ATOM 1080 O O . LEU A 1 135 ? 0.650 -0.970 2.329 1.00 89.69 135 LEU A O 1
ATOM 1084 N N . TYR A 1 136 ? -0.784 0.062 3.702 1.00 88.06 136 TYR A N 1
ATOM 1085 C CA . TYR A 1 136 ? -0.151 1.376 3.710 1.00 88.06 136 TYR A CA 1
ATOM 1086 C C . TYR A 1 136 ? -0.109 1.922 5.140 1.00 88.06 136 TYR A C 1
ATOM 1088 O O . TYR A 1 136 ? -1.121 1.934 5.838 1.00 88.06 136 TYR A O 1
ATOM 1096 N N . GLU A 1 137 ? 1.057 2.393 5.561 1.00 88.00 137 GLU A N 1
ATOM 1097 C CA . GLU A 1 137 ? 1.293 3.040 6.852 1.00 88.00 137 GLU A CA 1
ATOM 1098 C C . GLU A 1 137 ? 1.685 4.504 6.630 1.00 88.00 137 GLU A C 1
ATOM 1100 O O . GLU A 1 137 ? 2.630 4.805 5.897 1.00 88.00 137 GLU A O 1
ATOM 1105 N N . ASN A 1 138 ? 0.950 5.423 7.259 1.00 87.19 138 ASN A N 1
ATOM 1106 C CA . ASN A 1 138 ? 1.234 6.852 7.207 1.00 87.19 138 ASN A CA 1
ATOM 1107 C C . ASN A 1 138 ? 2.042 7.291 8.435 1.00 87.19 138 ASN A C 1
ATOM 1109 O O . ASN A 1 138 ? 1.487 7.550 9.505 1.00 87.19 138 ASN A O 1
ATOM 1113 N N . ASN A 1 139 ? 3.351 7.441 8.240 1.00 83.38 139 ASN A N 1
ATOM 1114 C CA . ASN A 1 139 ? 4.291 7.837 9.290 1.00 83.38 139 ASN A CA 1
ATOM 1115 C C . ASN A 1 139 ? 4.112 9.285 9.780 1.00 83.38 139 ASN A C 1
ATOM 1117 O O . ASN A 1 139 ? 4.555 9.614 10.884 1.00 83.38 139 ASN A O 1
ATOM 1121 N N . SER A 1 140 ? 3.447 10.140 8.995 1.00 84.25 140 SER A N 1
ATOM 1122 C CA . SER A 1 140 ? 3.247 11.561 9.305 1.00 84.25 140 SER A CA 1
ATOM 1123 C C . SER A 1 140 ? 2.134 11.823 10.322 1.00 84.25 140 SER A C 1
ATOM 1125 O O . SER A 1 140 ? 2.037 12.939 10.823 1.00 84.25 140 SER A O 1
ATOM 1127 N N . ILE A 1 141 ? 1.291 10.830 10.631 1.00 88.56 141 ILE A N 1
ATOM 1128 C CA . ILE A 1 141 ? 0.198 10.967 11.603 1.00 88.56 141 ILE A CA 1
ATOM 1129 C C . ILE A 1 141 ? 0.556 10.190 12.867 1.00 88.56 141 ILE A C 1
ATOM 1131 O O . ILE A 1 141 ? 0.713 8.972 12.821 1.00 88.56 141 ILE A O 1
ATOM 1135 N N . ASP A 1 142 ? 0.660 10.891 13.994 1.00 93.88 142 ASP A N 1
ATOM 1136 C CA . ASP A 1 142 ? 0.924 10.302 15.307 1.00 93.88 142 ASP A CA 1
ATOM 1137 C C . ASP A 1 142 ? -0.367 10.129 16.117 1.00 93.88 142 ASP A C 1
ATOM 1139 O O . ASP A 1 142 ? -0.915 11.092 16.658 1.00 93.88 142 ASP A O 1
ATOM 1143 N N . LEU A 1 143 ? -0.835 8.885 16.211 1.00 94.94 143 LEU A N 1
ATOM 1144 C CA . LEU A 1 143 ? -2.045 8.497 16.935 1.00 94.94 143 LEU A CA 1
ATOM 1145 C C . LEU A 1 143 ? -1.870 8.474 18.453 1.00 94.94 143 LEU A C 1
ATOM 1147 O O . LEU A 1 143 ? -2.820 8.162 19.148 1.00 94.94 143 LEU A O 1
ATOM 1151 N N . THR A 1 144 ? -0.699 8.819 18.988 1.00 94.25 144 THR A N 1
ATOM 1152 C CA . THR A 1 144 ? -0.557 9.080 20.430 1.00 94.25 144 THR A CA 1
ATOM 11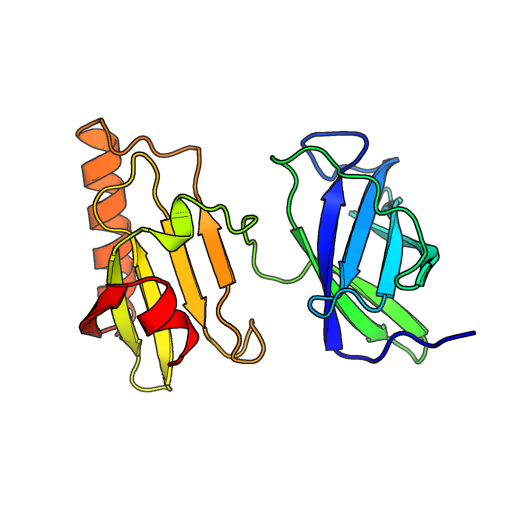53 C C . THR A 1 144 ? -1.057 10.475 20.825 1.00 94.25 144 THR A C 1
ATOM 1155 O O . THR A 1 144 ? -1.114 10.801 22.008 1.00 94.25 144 THR A O 1
ATOM 1158 N N . THR A 1 145 ? -1.440 11.298 19.841 1.00 95.94 145 THR A N 1
ATOM 1159 C CA . THR A 1 145 ? -1.927 12.670 20.029 1.00 95.94 145 THR A CA 1
ATOM 1160 C C . THR A 1 145 ? -3.407 12.803 19.666 1.00 95.94 145 THR A C 1
ATOM 1162 O O . THR A 1 145 ? -3.896 12.137 18.749 1.00 95.94 145 THR A O 1
ATOM 1165 N N . ASP A 1 146 ? -4.113 13.738 20.309 1.00 96.00 146 ASP A N 1
ATOM 1166 C CA . ASP A 1 146 ? -5.515 14.051 19.984 1.00 96.00 146 ASP A CA 1
ATOM 1167 C C . ASP A 1 146 ? -5.690 14.486 18.522 1.00 96.00 146 ASP A C 1
ATOM 1169 O O . ASP A 1 146 ? -6.657 14.108 17.857 1.00 96.00 146 ASP A O 1
ATOM 1173 N N . ALA A 1 147 ? -4.726 15.248 17.993 1.00 94.12 147 ALA A N 1
ATOM 1174 C CA . ALA A 1 147 ? -4.720 15.673 16.597 1.00 94.12 147 ALA A CA 1
ATOM 1175 C C . ALA A 1 147 ? -4.627 14.471 15.643 1.00 94.12 147 ALA A C 1
ATOM 1177 O O . ALA A 1 147 ? -5.377 14.394 14.669 1.00 94.12 147 ALA A O 1
ATOM 1178 N N . GLY A 1 148 ? -3.758 13.501 15.941 1.00 93.50 148 GLY A N 1
ATOM 1179 C CA . GLY A 1 148 ? -3.663 12.276 15.153 1.00 93.50 148 GLY A CA 1
ATOM 1180 C C . GLY 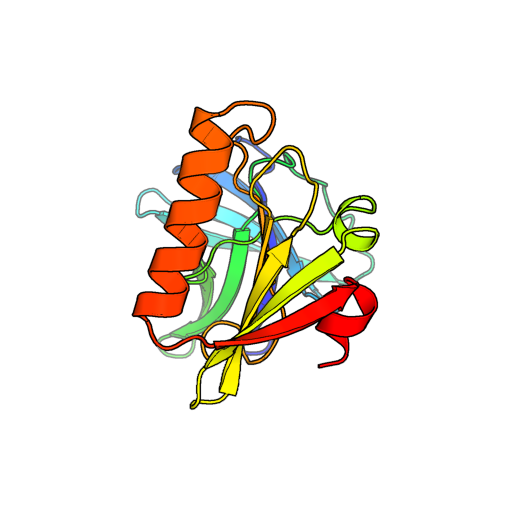A 1 148 ? -4.922 11.420 15.241 1.00 93.50 148 GLY A C 1
ATOM 1181 O O . GLY A 1 148 ? -5.415 10.956 14.211 1.00 93.50 148 GLY A O 1
ATOM 1182 N N . HIS A 1 149 ? -5.500 11.267 16.436 1.00 94.75 149 HIS A N 1
ATOM 1183 C CA . HIS A 1 149 ? -6.785 10.585 16.609 1.00 94.75 149 HIS A CA 1
ATOM 1184 C C . HIS A 1 149 ? -7.908 11.248 15.798 1.00 94.75 149 HIS A C 1
ATOM 1186 O O . HIS A 1 149 ? -8.690 10.552 15.144 1.00 94.75 149 HIS A O 1
ATOM 1192 N N . ALA A 1 150 ? -7.975 12.581 15.774 1.00 95.50 150 ALA A N 1
ATOM 1193 C CA . ALA A 1 150 ? -8.951 13.310 14.967 1.00 95.50 150 ALA A CA 1
ATOM 1194 C C . ALA A 1 150 ? -8.780 13.044 13.459 1.00 95.50 150 ALA A C 1
ATOM 1196 O O . ALA A 1 150 ? -9.774 12.865 12.747 1.00 95.50 150 ALA A O 1
ATOM 1197 N N . GLU A 1 151 ? -7.540 12.960 12.968 1.00 94.25 151 GLU A N 1
ATOM 1198 C CA . GLU A 1 151 ? -7.255 12.598 11.575 1.00 94.25 151 GLU A CA 1
ATOM 1199 C C . GLU A 1 151 ? -7.629 11.140 11.262 1.00 94.25 151 GLU A C 1
ATOM 1201 O O . GLU A 1 151 ? -8.254 10.877 10.233 1.00 94.25 151 GLU A O 1
ATOM 1206 N N . TRP A 1 152 ? -7.367 10.189 12.165 1.00 95.06 152 TRP A N 1
ATOM 1207 C CA . TRP A 1 152 ? -7.822 8.796 12.013 1.00 95.06 152 TRP A CA 1
ATOM 1208 C C . TRP A 1 152 ? -9.350 8.705 11.873 1.00 95.06 152 TRP A C 1
ATOM 1210 O O . TRP A 1 152 ? -9.860 8.054 10.955 1.00 95.06 152 TRP A O 1
ATOM 1220 N N . ILE A 1 153 ? -10.093 9.442 12.707 1.00 95.62 153 ILE A N 1
ATOM 1221 C CA . ILE A 1 153 ? -11.560 9.529 12.619 1.00 95.62 153 ILE A CA 1
ATOM 1222 C C . ILE A 1 153 ? -11.996 10.150 11.283 1.00 95.62 153 ILE A C 1
ATOM 1224 O O . ILE A 1 153 ? -12.931 9.650 10.649 1.00 95.62 153 ILE A O 1
ATOM 1228 N N . LYS A 1 154 ? -11.338 11.222 10.817 1.00 95.75 154 LYS A N 1
ATOM 1229 C CA . LYS A 1 154 ? -11.625 11.826 9.502 1.00 95.75 154 LYS A CA 1
ATOM 1230 C C . LYS A 1 154 ? -11.427 10.833 8.361 1.00 95.75 154 LYS A C 1
ATOM 1232 O O . LYS A 1 154 ? -12.264 10.790 7.458 1.00 95.75 154 LYS A O 1
ATOM 1237 N N . VAL A 1 155 ? -10.360 10.033 8.395 1.00 94.00 155 VAL A N 1
ATOM 1238 C CA . VAL A 1 155 ? -10.087 9.009 7.375 1.00 94.00 155 VAL A CA 1
ATOM 1239 C C . VAL A 1 155 ? -11.231 7.996 7.312 1.00 94.00 155 VAL A C 1
ATOM 1241 O O . VAL A 1 155 ? -11.733 7.716 6.221 1.00 94.00 155 VAL A O 1
ATOM 1244 N N . ILE A 1 156 ? -11.704 7.507 8.462 1.00 96.56 156 ILE A N 1
ATOM 1245 C CA . ILE A 1 156 ? -12.852 6.590 8.533 1.00 96.56 156 ILE A CA 1
ATOM 1246 C C . ILE A 1 156 ? -14.114 7.241 7.972 1.00 96.56 156 ILE A C 1
ATOM 1248 O O . ILE A 1 156 ? -14.748 6.679 7.077 1.00 96.56 156 ILE A O 1
ATOM 1252 N N . ARG A 1 157 ? -14.452 8.452 8.428 1.00 97.38 157 ARG A N 1
ATOM 1253 C CA . ARG A 1 157 ? -15.638 9.183 7.949 1.00 97.38 157 ARG A CA 1
ATOM 1254 C C . ARG A 1 157 ? -15.587 9.428 6.444 1.00 97.38 157 ARG A C 1
ATOM 1256 O O . ARG A 1 157 ? -16.601 9.292 5.766 1.00 97.38 157 ARG A O 1
ATOM 1263 N N . SER A 1 158 ? -14.409 9.729 5.898 1.00 96.81 158 SER A N 1
ATOM 1264 C CA . SER A 1 158 ? -14.211 9.878 4.453 1.00 96.81 158 SER A CA 1
ATOM 1265 C C . SER A 1 158 ? -14.508 8.582 3.695 1.00 96.81 158 SER A C 1
ATOM 1267 O O . SER A 1 158 ? -15.107 8.623 2.621 1.00 96.81 158 SER A O 1
ATOM 1269 N N . LYS A 1 159 ? -14.120 7.420 4.236 1.00 95.94 159 LYS A N 1
ATOM 1270 C CA . LYS A 1 159 ? -14.418 6.113 3.628 1.00 95.94 159 LYS A CA 1
ATOM 1271 C C . LYS A 1 159 ? -15.896 5.758 3.728 1.00 95.94 159 LYS A C 1
ATOM 1273 O O . LYS A 1 159 ? -16.472 5.356 2.721 1.00 95.94 159 LYS A O 1
ATOM 1278 N N . GLN A 1 160 ? -16.524 5.994 4.875 1.00 97.31 160 GLN A N 1
ATOM 1279 C CA . GLN A 1 160 ? -17.972 5.834 5.040 1.00 97.31 160 GLN A CA 1
ATOM 1280 C C . GLN A 1 160 ? -18.754 6.728 4.067 1.00 97.31 160 GLN A C 1
ATOM 1282 O O . GLN A 1 160 ? -19.653 6.252 3.381 1.00 97.31 160 GLN A O 1
ATOM 1287 N N . GLY A 1 161 ? -18.339 7.989 3.896 1.00 96.88 161 GLY A N 1
ATOM 1288 C CA . GLY A 1 161 ? -18.911 8.906 2.900 1.00 96.88 161 GLY A CA 1
ATOM 1289 C C . GLY A 1 161 ? -18.740 8.448 1.443 1.00 96.88 161 GLY A C 1
ATOM 1290 O O . GLY A 1 161 ? -19.457 8.919 0.567 1.00 96.88 161 GLY A O 1
ATOM 1291 N N . LYS A 1 162 ? -17.831 7.501 1.177 1.00 96.44 162 LYS A N 1
ATOM 1292 C CA . LYS A 1 162 ? -17.646 6.832 -0.124 1.00 96.44 162 LYS A CA 1
ATOM 1293 C C . LYS A 1 162 ? -18.422 5.512 -0.235 1.00 96.44 162 LYS A C 1
ATOM 1295 O O . LYS A 1 162 ? -18.128 4.727 -1.129 1.00 96.44 162 LYS A O 1
ATOM 1300 N N . GLY A 1 163 ? -19.362 5.242 0.673 1.00 97.44 163 GLY A N 1
ATOM 1301 C CA . GLY A 1 163 ? -20.241 4.068 0.630 1.00 97.44 163 GLY A CA 1
ATOM 1302 C C . GLY A 1 163 ? -19.652 2.786 1.224 1.00 97.44 163 GLY A C 1
ATOM 1303 O O . GLY A 1 163 ? -20.195 1.707 1.000 1.00 97.44 163 GLY A O 1
ATOM 1304 N N . TYR A 1 164 ? -18.534 2.871 1.950 1.00 98.25 164 TYR A N 1
ATOM 1305 C CA . TYR A 1 164 ? -17.977 1.725 2.671 1.00 98.25 164 TYR A CA 1
ATOM 1306 C C . TYR A 1 164 ? -18.728 1.519 3.989 1.00 98.25 164 TYR A C 1
ATOM 1308 O O . TYR A 1 164 ? -18.808 2.439 4.804 1.00 98.25 164 TYR A O 1
ATOM 1316 N N . ASN A 1 165 ? -19.212 0.303 4.229 1.00 98.06 165 ASN A N 1
ATOM 1317 C CA . ASN A 1 165 ? -19.905 -0.060 5.464 1.00 98.06 165 ASN A CA 1
ATOM 1318 C C . ASN A 1 165 ? -19.004 -0.921 6.340 1.00 98.06 165 ASN A C 1
ATOM 1320 O O . ASN A 1 165 ? -18.262 -1.750 5.819 1.00 98.06 165 ASN A O 1
ATOM 1324 N N . LEU A 1 166 ? -19.063 -0.714 7.656 1.00 97.81 166 LEU A N 1
ATOM 1325 C CA . LEU A 1 166 ? -18.333 -1.546 8.608 1.00 97.81 166 LEU A CA 1
ATOM 1326 C C . LEU A 1 166 ? -18.910 -2.966 8.569 1.00 97.81 166 LEU A C 1
ATOM 1328 O O . LEU A 1 166 ? -20.109 -3.145 8.762 1.00 97.81 166 LEU A O 1
ATOM 1332 N N . ASP A 1 167 ? -18.045 -3.941 8.325 1.00 97.00 167 ASP A N 1
ATOM 1333 C CA . ASP A 1 167 ? -18.381 -5.366 8.299 1.00 97.00 167 ASP A CA 1
ATOM 1334 C C . ASP A 1 167 ? -18.013 -6.036 9.632 1.00 97.00 167 ASP A C 1
ATOM 1336 O O . ASP A 1 167 ? -18.767 -6.844 10.166 1.00 97.00 167 ASP A O 1
ATOM 1340 N N . GLY A 1 168 ? -16.892 -5.628 10.238 1.00 96.38 168 GLY A N 1
ATOM 1341 C CA . GLY A 1 168 ? -16.502 -6.075 11.573 1.00 96.38 168 GLY A CA 1
ATOM 1342 C C . GLY A 1 168 ? -15.037 -5.809 11.899 1.00 96.38 168 GLY A C 1
ATOM 1343 O O . GLY A 1 168 ? -14.332 -5.125 11.158 1.00 96.38 168 GLY A O 1
ATOM 1344 N N . THR A 1 169 ? -14.569 -6.383 13.005 1.00 97.06 169 THR A N 1
ATOM 1345 C CA . THR A 1 169 ? -13.154 -6.372 13.399 1.00 97.06 169 THR A CA 1
ATOM 1346 C C . THR A 1 169 ? -12.495 -7.694 13.019 1.00 97.06 169 THR A C 1
ATOM 1348 O O . THR A 1 169 ? -13.027 -8.767 13.297 1.00 97.06 169 THR A O 1
ATOM 1351 N N . CYS A 1 170 ? -11.319 -7.635 12.399 1.00 96.19 170 CYS A N 1
ATOM 1352 C CA . CYS A 1 170 ? -10.548 -8.795 11.960 1.00 96.19 170 CYS A CA 1
ATOM 1353 C C . CYS A 1 170 ? -9.078 -8.675 12.378 1.00 96.19 170 CYS A C 1
ATOM 1355 O O . CYS A 1 170 ? -8.500 -7.594 12.352 1.00 96.19 170 CYS A O 1
ATOM 1357 N N . THR A 1 171 ? -8.431 -9.800 12.677 1.00 95.44 171 THR A N 1
ATOM 1358 C CA . THR A 1 171 ? -6.960 -9.845 12.753 1.00 95.44 171 THR A CA 1
ATOM 1359 C C . THR A 1 171 ? -6.358 -9.746 11.350 1.00 95.44 171 THR A C 1
ATOM 1361 O O . THR A 1 171 ? -7.027 -10.073 10.364 1.00 95.44 171 THR A O 1
ATOM 1364 N N . TYR A 1 172 ? -5.072 -9.393 11.240 1.00 91.69 172 TYR A N 1
ATOM 1365 C CA . TYR A 1 172 ? -4.344 -9.435 9.961 1.00 91.69 172 TYR A CA 1
ATOM 1366 C C . TYR A 1 172 ? -4.541 -10.766 9.208 1.00 91.69 172 TYR A C 1
ATOM 1368 O O . TYR A 1 172 ? -4.912 -10.780 8.036 1.00 91.69 172 TYR A O 1
ATOM 1376 N N . ASN A 1 173 ? -4.361 -11.898 9.902 1.00 90.88 173 ASN A N 1
ATOM 1377 C CA . ASN A 1 173 ? -4.532 -13.233 9.318 1.00 90.88 173 ASN A CA 1
ATOM 1378 C C . ASN A 1 173 ? -5.983 -13.529 8.908 1.00 90.88 173 ASN A C 1
ATOM 1380 O O . ASN A 1 173 ? -6.205 -14.345 8.015 1.00 90.88 173 ASN A O 1
ATOM 1384 N N . GLY A 1 174 ? -6.959 -12.898 9.565 1.00 91.50 1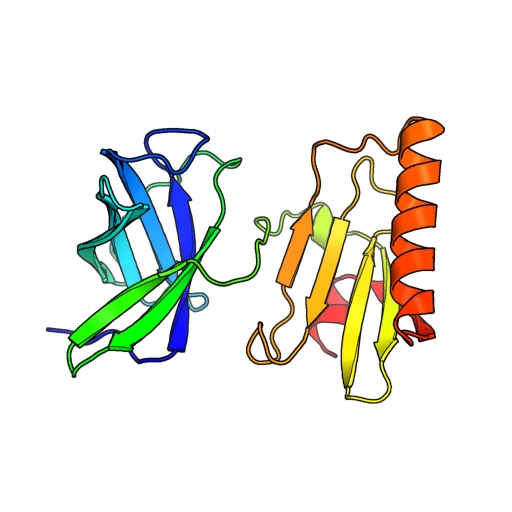74 GLY A N 1
ATOM 1385 C CA . GLY A 1 174 ? -8.359 -12.935 9.154 1.00 91.50 174 GLY A CA 1
ATOM 1386 C C . GLY A 1 174 ? -8.580 -12.165 7.855 1.00 91.50 174 GLY A C 1
ATOM 1387 O O . GLY A 1 174 ? -9.176 -12.708 6.934 1.00 91.50 174 GLY A O 1
ATOM 1388 N N . ILE A 1 175 ? -8.035 -10.948 7.749 1.00 91.50 175 ILE A N 1
ATOM 1389 C CA . ILE A 1 175 ? -8.162 -10.089 6.560 1.00 91.50 175 ILE A CA 1
ATOM 1390 C C . ILE A 1 175 ? -7.595 -10.756 5.317 1.00 91.50 175 ILE A C 1
ATOM 1392 O O . ILE A 1 175 ? -8.280 -10.837 4.304 1.00 91.50 175 ILE A O 1
ATOM 1396 N N . ILE A 1 176 ? -6.355 -11.246 5.372 1.00 89.62 176 ILE A N 1
ATOM 1397 C CA . ILE A 1 176 ? -5.680 -11.752 4.166 1.00 89.62 176 ILE A CA 1
ATOM 1398 C C . ILE A 1 176 ? -6.331 -13.016 3.584 1.00 89.62 176 ILE A C 1
ATOM 1400 O O . ILE A 1 176 ? -6.059 -13.356 2.436 1.00 89.62 176 ILE A O 1
ATOM 1404 N N . LYS A 1 177 ? -7.179 -13.709 4.358 1.00 86.69 177 LYS A N 1
ATOM 1405 C CA . LYS A 1 177 ? -7.960 -14.873 3.908 1.00 86.69 177 LYS A CA 1
ATOM 1406 C C . LYS A 1 177 ? -9.275 -14.492 3.218 1.00 86.69 177 LYS A C 1
ATOM 1408 O O . LYS A 1 177 ? -9.924 -15.372 2.659 1.00 86.69 177 LYS A O 1
ATOM 1413 N N . GLN A 1 178 ? -9.676 -13.222 3.289 1.00 76.62 178 GLN A N 1
ATOM 1414 C CA . GLN A 1 178 ? -10.915 -12.694 2.715 1.00 76.62 178 GLN A CA 1
ATOM 1415 C C . GLN A 1 178 ? -10.774 -12.145 1.292 1.00 76.62 178 GLN A C 1
ATOM 1417 O O . GLN A 1 178 ? -9.668 -11.746 0.862 1.00 76.62 178 GLN A O 1
#

Secondary structure (DSSP, 8-state):
--PPPTT-EEEEEESS-SS--TT-EEEEEETTS-EEEEEEE-TTSPEEEEEEEETTS------GGG-EEEEEEEETTEEEEEE-SS---PPPTTGGG-EEEEEE-TTS-EEEEEES-SEEEEEEESGGGTT--EEEEEEEEETTSHHHHHHHHHHHHHHHTTT-EEEEEEEHHHHTT-

Organism: NCBI:txid640633

Foldseek 3Di:
DPDDDAFFKWKKAFAADLDQAAQTKMWTATPVRAKIWIWHQHNVRFTDTPDIDGNVDDGDDHDQNNIFMWGWHQDPNDTGIGTQPDGAHDDDPVLQAWKWFWWAAPVGKIKIWTDDDQWTKIWTADVSNVRAIGIHTDPPQGPVDPVSVVVSVVVVVVVVVVRIDGPGMDGPVRVRVD

Sequence (178 aa):
MDTIPEGTVFEAFNISSETWDAGSHWSASSIDKMIIIEGSVKDDHSLTMNAIGDQKSIFVGGLRNSFRHLICRSIDGEKQIEFTHYRASQITNEHKKLNYLLYVHPTGKKWAIAENHTKVVVMFKNDQTDGRWVLYENNSIDLTTDAGHAEWIKVIRSKQGKGYNLDGTCTYNGIIKQ